Protein AF-A0A396U5E9-F1 (afdb_monomer)

Sequence (168 aa):
MIYLDLSSLNEQLHNECESTFQEKMEASDGTRCMLDASQFSGIMLTKPSLQSQQILCFFANLSCPISMMRFASSLFPYHSKKWPISSFELSQIYMLEAIEVAINLHFDKIAREMVADFQSSREFKEIMLIAHEIVDRIAVPEHICPEVYEFILGNIDLSMAITGRTVQ

Mean predicted aligned error: 6.69 Å

Radius of gyration: 16.22 Å; Cα contacts (8 Å, |Δi|>4): 164; chains: 1; bounding box: 35×36×55 Å

Secondary structure (DSSP, 8-state):
------GGG-HHHHHHHHHHHHHHHHHTTTS-----GGGGTT--TTS--HHHHHHHHHHHHTT-HHHHHHHHHHH-TT-SS--SS--HHHHHHHHHHHHHHHHHGGGSTTHHHHHHHHHTSHHHHHHHHHHHHHHHHSS-GGGS-HHHHHHHHHT--TTTTGGGS---

pLDDT: mean 85.32, std 13.98, range [33.09, 96.31]

Solvent-accessible surface area (backbone atoms only — not comparable to full-atom values): 9740 Å² total; per-residue (Å²): 133,91,74,82,82,57,45,90,81,42,54,67,63,42,50,54,52,49,51,52,48,50,56,34,20,61,77,45,76,70,72,48,74,85,84,64,74,78,78,48,83,77,57,54,71,94,46,78,39,64,67,28,49,39,54,22,40,55,40,26,76,68,69,35,34,70,32,15,38,52,36,13,53,46,14,34,78,84,49,94,67,80,40,85,59,65,36,59,69,58,17,47,54,35,33,54,52,16,48,52,50,50,61,60,35,62,78,37,82,69,58,29,54,58,53,50,57,46,61,72,32,70,67,42,40,57,46,32,52,51,51,47,53,50,51,74,66,44,94,57,67,90,78,53,59,64,69,54,53,50,52,40,58,78,52,47,67,68,82,67,62,64,77,70,78,77,74,134

Foldseek 3Di:
DDADAPCVVPVPLLVLLVVLQVVQCVVVVNPDRDDDPVSNVPDDLQAADPSSLNSLSNVLVVVPLVSLLSNLVLQDCPDPHPHPHHDLVSSQVSNLSSLVSLVVCCPPPPVVVVSVVVLPDPVVQVSLVVNVVSCVPPPDVVPRDVSSVCSSVVSYDCVVVVVPPPDD

Structure (mmCIF, N/CA/C/O backbone):
data_AF-A0A396U5E9-F1
#
_entry.id   AF-A0A396U5E9-F1
#
loop_
_atom_site.group_PDB
_atom_site.id
_atom_site.type_symbol
_atom_site.label_atom_id
_atom_site.label_alt_id
_atom_site.label_comp_id
_atom_site.label_asym_id
_atom_site.label_entity_id
_atom_site.label_seq_id
_atom_site.pdbx_PDB_ins_code
_atom_site.Cartn_x
_atom_site.Cartn_y
_atom_site.Cartn_z
_atom_site.occupancy
_atom_site.B_iso_or_equiv
_atom_site.auth_seq_id
_atom_site.auth_comp_id
_atom_site.auth_asym_id
_atom_site.auth_atom_id
_atom_site.pdbx_PDB_model_num
ATOM 1 N N . MET A 1 1 ? 17.181 2.527 6.545 1.00 51.84 1 MET A N 1
ATOM 2 C CA . MET A 1 1 ? 16.061 2.613 5.591 1.00 51.84 1 MET A CA 1
ATOM 3 C C . MET A 1 1 ? 15.825 4.085 5.297 1.00 51.84 1 MET A C 1
ATOM 5 O O . MET A 1 1 ? 15.845 4.866 6.241 1.00 51.84 1 MET A O 1
ATOM 9 N N . ILE A 1 2 ? 15.743 4.481 4.026 1.00 61.31 2 ILE A N 1
ATOM 10 C CA . ILE A 1 2 ? 15.418 5.864 3.653 1.00 61.31 2 ILE A CA 1
ATOM 11 C C . ILE A 1 2 ? 13.895 5.956 3.671 1.00 61.31 2 ILE A C 1
ATOM 13 O O . ILE A 1 2 ? 13.250 5.315 2.849 1.00 61.31 2 ILE A O 1
ATOM 17 N N . TYR A 1 3 ? 13.339 6.718 4.608 1.00 72.00 3 TYR A N 1
ATOM 18 C CA . TYR A 1 3 ? 11.910 7.008 4.639 1.00 72.00 3 TYR A CA 1
ATOM 19 C C . TYR A 1 3 ? 11.667 8.352 3.976 1.00 72.00 3 TYR A C 1
ATOM 21 O O . TYR A 1 3 ? 12.361 9.330 4.266 1.00 72.00 3 TYR A O 1
ATOM 29 N N . LEU A 1 4 ? 10.688 8.398 3.079 1.00 85.50 4 LEU A N 1
ATOM 30 C CA . LEU A 1 4 ? 10.190 9.665 2.576 1.00 85.50 4 LEU A CA 1
ATOM 31 C C . LEU A 1 4 ? 9.289 10.276 3.653 1.00 85.50 4 LEU A C 1
ATOM 33 O O . LEU A 1 4 ? 8.410 9.600 4.187 1.00 85.50 4 LEU A O 1
ATOM 37 N N . ASP A 1 5 ? 9.518 11.545 3.978 1.00 88.44 5 ASP A N 1
ATOM 38 C CA . ASP A 1 5 ? 8.677 12.304 4.899 1.00 88.44 5 ASP A CA 1
ATOM 39 C C . ASP A 1 5 ? 7.945 13.411 4.135 1.00 88.44 5 ASP A C 1
ATOM 41 O O . ASP A 1 5 ? 8.559 14.322 3.577 1.00 88.44 5 ASP A O 1
ATOM 45 N N . LEU A 1 6 ? 6.616 13.303 4.096 1.00 90.31 6 LEU A N 1
ATOM 46 C CA . LEU A 1 6 ? 5.720 14.267 3.455 1.00 90.31 6 LEU A CA 1
ATOM 47 C C . LEU A 1 6 ? 4.887 15.068 4.472 1.00 90.31 6 LEU A C 1
ATOM 49 O O . LEU A 1 6 ? 3.936 15.749 4.074 1.00 90.31 6 LEU A O 1
ATOM 53 N N . SER A 1 7 ? 5.212 14.989 5.768 1.00 87.19 7 SER A N 1
ATOM 54 C CA . SER A 1 7 ? 4.481 15.658 6.856 1.00 87.19 7 SER A CA 1
ATOM 55 C C . SER A 1 7 ? 4.443 17.179 6.680 1.00 87.19 7 SER A C 1
ATOM 57 O O . SER A 1 7 ? 3.376 17.787 6.741 1.00 87.19 7 SER A O 1
ATOM 59 N N . SER A 1 8 ? 5.583 17.783 6.334 1.00 89.19 8 SER A N 1
ATOM 60 C CA . SER A 1 8 ? 5.731 19.235 6.142 1.00 89.19 8 SER A CA 1
ATOM 61 C C . SER A 1 8 ? 4.879 19.828 5.012 1.00 89.19 8 SER A C 1
ATOM 63 O O . SER A 1 8 ? 4.658 21.037 4.976 1.00 89.19 8 SER A O 1
ATOM 65 N N . LEU A 1 9 ? 4.371 19.005 4.087 1.00 90.06 9 LEU A N 1
ATOM 66 C CA . LEU A 1 9 ? 3.511 19.477 2.998 1.00 90.06 9 LEU A CA 1
ATOM 67 C C . LEU A 1 9 ? 2.077 19.766 3.470 1.00 90.06 9 LEU A C 1
ATOM 69 O O . LEU A 1 9 ? 1.383 20.573 2.854 1.00 90.06 9 LEU A O 1
ATOM 73 N N . ASN A 1 10 ? 1.618 19.094 4.533 1.00 91.62 10 ASN A N 1
ATOM 74 C CA . ASN A 1 10 ? 0.333 19.344 5.185 1.00 91.62 10 ASN A CA 1
ATOM 75 C C . ASN A 1 10 ? 0.340 18.746 6.602 1.00 91.62 10 ASN A C 1
ATOM 77 O O . ASN A 1 10 ? -0.066 17.601 6.807 1.00 91.62 10 ASN A O 1
ATOM 81 N N . GLU A 1 11 ? 0.782 19.541 7.575 1.00 92.88 11 GLU A N 1
ATOM 82 C CA . GLU A 1 11 ? 0.883 19.115 8.976 1.00 92.88 11 GLU A CA 1
ATOM 83 C C . GLU A 1 11 ? -0.479 18.750 9.575 1.00 92.88 11 GLU A C 1
ATOM 85 O O . GLU A 1 11 ? -0.575 17.818 10.369 1.00 92.88 11 GLU A O 1
ATOM 90 N N . GLN A 1 12 ? -1.552 19.437 9.169 1.00 93.00 12 GLN A N 1
ATOM 91 C CA . GLN A 1 12 ? -2.896 19.122 9.646 1.00 93.00 12 GLN A CA 1
ATOM 92 C C . GLN A 1 12 ? -3.308 17.706 9.226 1.00 93.00 12 GLN A C 1
ATOM 94 O O . GLN A 1 12 ? -3.735 16.922 10.068 1.00 93.00 12 GLN A O 1
ATOM 99 N N . LEU A 1 13 ? -3.129 17.358 7.948 1.00 92.94 13 LEU A N 1
ATOM 100 C CA . LEU A 1 13 ? -3.452 16.023 7.443 1.00 92.94 13 LEU A CA 1
ATOM 101 C C . LEU A 1 13 ? -2.594 14.939 8.109 1.00 92.94 13 LEU A C 1
ATOM 103 O O . LEU A 1 13 ? -3.083 13.847 8.391 1.00 92.94 13 LEU A O 1
ATOM 107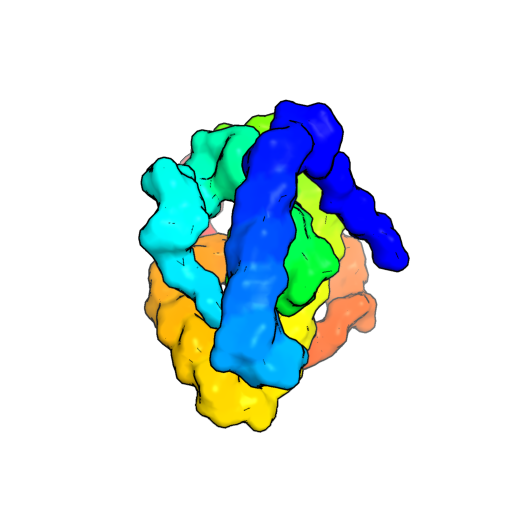 N N . HIS A 1 14 ? -1.322 15.239 8.376 1.00 93.25 14 HIS A N 1
ATOM 108 C CA . HIS A 1 14 ? -0.441 14.345 9.122 1.00 93.25 14 HIS A CA 1
ATOM 109 C C . HIS A 1 14 ? -0.967 14.092 10.544 1.00 93.25 14 HIS A C 1
ATOM 111 O O . HIS A 1 14 ? -1.106 12.940 10.946 1.00 93.25 14 HIS A O 1
ATOM 117 N N . ASN A 1 15 ? -1.342 15.151 11.268 1.00 93.56 15 ASN A N 1
ATOM 118 C CA . ASN A 1 15 ? -1.901 15.046 12.617 1.00 93.56 15 ASN A CA 1
ATOM 119 C C . ASN A 1 15 ? -3.243 14.294 12.639 1.00 93.56 15 ASN A C 1
ATOM 121 O O . ASN A 1 15 ? -3.506 13.536 13.568 1.00 93.56 15 ASN A O 1
ATOM 125 N N . GLU A 1 16 ? -4.084 14.460 11.614 1.00 92.75 16 GLU A N 1
ATOM 126 C CA . GLU A 1 16 ? -5.327 13.690 11.455 1.00 92.75 16 GLU A CA 1
ATOM 127 C C . GLU A 1 16 ? -5.045 12.188 11.262 1.00 92.75 16 GLU A C 1
ATOM 129 O O . GLU A 1 16 ? -5.721 11.344 11.861 1.00 92.75 16 GLU A O 1
ATOM 134 N N . CYS A 1 17 ? -4.018 11.837 10.478 1.00 93.44 17 CYS A N 1
ATOM 135 C CA . CYS A 1 17 ? -3.584 10.447 10.311 1.00 93.44 17 CYS A CA 1
ATOM 136 C C . CYS A 1 17 ? -3.026 9.862 11.616 1.00 93.44 17 CYS A C 1
ATOM 138 O O . CYS A 1 17 ? -3.377 8.735 11.965 1.00 93.44 17 CYS A O 1
ATOM 140 N N . GLU A 1 18 ? -2.211 10.627 12.345 1.00 94.31 18 GLU A N 1
ATOM 141 C CA . GLU A 1 18 ? -1.664 10.233 13.648 1.00 94.31 18 GLU A CA 1
ATOM 142 C C . GLU A 1 18 ? -2.779 10.005 14.673 1.00 94.31 18 GLU A C 1
ATOM 144 O O . GLU A 1 18 ? -2.829 8.943 15.286 1.00 94.31 18 GLU A O 1
ATOM 149 N N . SER A 1 19 ? -3.736 10.933 14.799 1.00 93.38 19 SER A N 1
ATOM 150 C CA . SER A 1 19 ? -4.896 10.763 15.689 1.00 93.38 19 SER A CA 1
ATOM 151 C C . SER A 1 19 ? -5.665 9.487 15.355 1.00 93.38 19 SER A C 1
ATOM 153 O O . SER A 1 19 ? -5.941 8.670 16.230 1.00 93.38 19 SER A O 1
ATOM 155 N N . THR A 1 20 ? -5.939 9.264 14.066 1.00 92.12 20 THR A N 1
ATOM 156 C CA . THR A 1 20 ? -6.643 8.065 13.593 1.00 92.12 20 THR A CA 1
ATOM 157 C C . THR A 1 20 ? -5.873 6.786 13.925 1.00 92.12 20 THR A C 1
ATOM 159 O O . THR A 1 20 ? -6.467 5.777 14.314 1.00 92.12 20 THR A O 1
ATOM 162 N N . PHE A 1 21 ? -4.550 6.803 13.755 1.00 92.88 21 PHE A N 1
ATOM 163 C CA . PHE A 1 21 ? -3.693 5.672 14.084 1.00 92.88 21 PHE A CA 1
ATOM 164 C C . PHE A 1 21 ? -3.737 5.363 15.582 1.00 92.88 21 PHE A C 1
ATOM 166 O O . PHE A 1 21 ? -3.994 4.214 15.947 1.00 92.88 21 PHE A O 1
ATOM 173 N N . GLN A 1 22 ? -3.555 6.376 16.432 1.00 92.75 22 GLN A N 1
ATOM 174 C CA . GLN A 1 22 ? -3.576 6.222 17.886 1.00 92.75 22 GLN A CA 1
ATOM 175 C C . GLN A 1 22 ? -4.928 5.696 18.375 1.00 92.75 22 GLN A C 1
ATOM 177 O O . GLN A 1 22 ? -4.964 4.697 19.087 1.00 92.75 22 GLN A O 1
ATOM 182 N N . GLU A 1 23 ? -6.043 6.258 17.901 1.00 92.00 23 GLU A N 1
ATOM 183 C CA . GLU A 1 23 ? -7.393 5.791 18.247 1.00 92.00 23 GLU A CA 1
ATOM 184 C C . GLU A 1 23 ? -7.596 4.299 17.935 1.00 92.00 23 GLU A C 1
ATOM 186 O O . GLU A 1 23 ? -8.175 3.550 18.727 1.00 92.00 23 GLU A O 1
ATOM 191 N N . LYS A 1 24 ? -7.112 3.832 16.777 1.00 90.62 24 LYS A N 1
ATOM 192 C CA . LYS A 1 24 ? -7.223 2.417 16.390 1.00 90.62 24 LYS A CA 1
ATOM 193 C C . LYS A 1 24 ? -6.293 1.519 17.193 1.00 90.62 24 LYS A C 1
ATOM 195 O O . LYS A 1 24 ? -6.694 0.410 17.549 1.00 90.62 24 LYS A O 1
ATOM 200 N N . MET A 1 25 ? -5.084 1.986 17.488 1.00 91.88 25 MET A N 1
ATOM 201 C CA . MET A 1 25 ? -4.149 1.256 18.335 1.00 91.88 25 MET A CA 1
ATOM 202 C C . MET A 1 25 ? -4.709 1.113 19.749 1.00 91.88 25 MET A C 1
ATOM 204 O O . MET A 1 25 ? -4.779 -0.011 20.237 1.00 91.88 25 MET A O 1
ATOM 208 N N . GLU A 1 26 ? -5.219 2.183 20.357 1.00 92.50 26 GLU A N 1
ATOM 209 C CA . GLU A 1 26 ? -5.880 2.152 21.668 1.00 92.50 26 GLU A CA 1
ATOM 210 C C . GLU A 1 26 ? -7.083 1.201 21.685 1.00 92.50 26 GLU A C 1
ATOM 212 O O . GLU A 1 26 ? -7.192 0.350 22.568 1.00 92.50 26 GLU A O 1
ATOM 217 N N . ALA A 1 27 ? -7.945 1.257 20.663 1.00 88.56 27 ALA A N 1
ATOM 218 C CA . ALA A 1 27 ? -9.095 0.358 20.542 1.00 88.56 27 ALA A CA 1
ATOM 219 C C . ALA A 1 27 ? -8.709 -1.130 20.422 1.00 88.56 27 ALA A C 1
ATOM 221 O O . ALA A 1 27 ? -9.546 -2.012 20.625 1.00 88.56 27 ALA A O 1
ATOM 222 N N . SER A 1 28 ? -7.455 -1.414 20.071 1.00 86.81 28 SER A N 1
ATOM 223 C CA . SER A 1 28 ? -6.909 -2.763 19.948 1.00 86.81 28 SER A CA 1
ATOM 224 C C . SER A 1 28 ? -5.926 -3.142 21.059 1.00 86.81 28 SER A C 1
ATOM 226 O O . SER A 1 28 ? -5.281 -4.184 20.943 1.00 86.81 28 SER A O 1
ATOM 228 N N . ASP A 1 29 ? -5.784 -2.315 22.098 1.00 88.50 29 ASP A N 1
ATOM 229 C CA . ASP A 1 29 ? -4.770 -2.479 23.151 1.00 88.50 29 ASP A CA 1
ATOM 230 C C . ASP A 1 29 ? -3.338 -2.585 22.586 1.00 88.50 29 ASP A C 1
ATOM 232 O O . ASP A 1 29 ? -2.527 -3.427 22.965 1.00 88.50 29 ASP A O 1
ATOM 236 N N . GLY A 1 30 ? -3.051 -1.763 21.576 1.00 85.44 30 GLY A N 1
ATOM 237 C CA . GLY A 1 30 ? -1.751 -1.676 20.917 1.00 85.44 30 GLY A CA 1
ATOM 238 C C . GLY A 1 30 ? -1.413 -2.843 19.987 1.00 85.44 30 GLY A C 1
ATOM 239 O O . GLY A 1 30 ? -0.266 -2.960 19.560 1.00 85.44 30 GLY A O 1
ATOM 240 N N . THR A 1 31 ? -2.370 -3.716 19.663 1.00 81.81 31 THR A N 1
ATOM 241 C CA . THR A 1 31 ? -2.085 -4.933 18.885 1.00 81.81 31 THR A CA 1
ATOM 242 C C . THR A 1 31 ? -2.196 -4.750 17.375 1.00 81.81 31 THR A C 1
ATOM 244 O O . THR A 1 31 ? -1.492 -5.436 16.635 1.00 81.81 31 THR A O 1
ATOM 247 N N . ARG A 1 32 ? -3.080 -3.869 16.887 1.00 79.88 32 ARG A N 1
ATOM 248 C CA . ARG A 1 32 ? -3.356 -3.726 15.448 1.00 79.88 32 ARG A CA 1
ATOM 249 C C . ARG A 1 32 ? -4.018 -2.400 15.086 1.00 79.88 32 ARG A C 1
ATOM 251 O O . ARG A 1 32 ? -4.917 -1.925 15.769 1.00 79.88 32 ARG A O 1
ATOM 258 N N . CYS A 1 33 ? -3.693 -1.891 13.904 1.00 85.81 33 CYS A N 1
ATOM 259 C CA . CYS A 1 33 ? -4.404 -0.774 13.293 1.00 85.81 33 CYS A CA 1
ATOM 260 C C . CYS A 1 33 ? -5.061 -1.240 11.990 1.00 85.81 33 CYS A C 1
ATOM 262 O O . CYS A 1 33 ? -4.385 -1.502 10.998 1.00 85.81 33 CYS A O 1
ATOM 264 N N . MET A 1 34 ? -6.388 -1.377 12.011 1.00 82.06 34 MET A N 1
ATOM 265 C CA . MET A 1 34 ? -7.187 -1.752 10.842 1.00 82.06 34 MET A CA 1
ATOM 266 C C . MET A 1 34 ?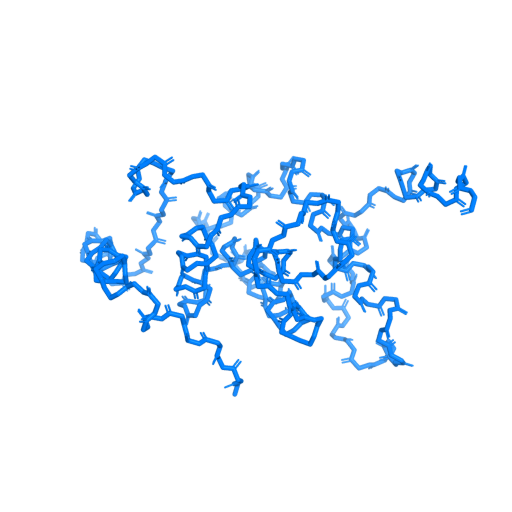 -7.944 -0.522 10.360 1.00 82.06 34 MET A C 1
ATOM 268 O O . MET A 1 34 ? -8.704 0.072 11.133 1.00 82.06 34 MET A O 1
ATOM 272 N N . LEU A 1 35 ? -7.719 -0.153 9.098 1.00 81.75 35 LEU A N 1
ATOM 273 C CA . LEU A 1 35 ? -8.254 1.071 8.517 1.00 81.75 35 LEU A CA 1
ATOM 274 C C . LEU A 1 35 ? -9.258 0.782 7.403 1.00 81.75 35 LEU A C 1
ATOM 276 O O . LEU A 1 35 ? -9.017 -0.061 6.539 1.00 81.75 35 LEU A O 1
ATOM 280 N N . ASP A 1 36 ? -10.361 1.519 7.405 1.00 77.50 36 ASP A N 1
ATOM 281 C CA . ASP A 1 36 ? -11.370 1.522 6.356 1.00 77.50 36 ASP A CA 1
ATOM 282 C C . ASP A 1 36 ? -11.351 2.840 5.559 1.00 77.50 36 ASP A C 1
ATOM 284 O O . ASP A 1 36 ? -10.752 3.843 5.951 1.00 77.50 36 ASP A O 1
ATOM 288 N N . ALA A 1 37 ? -12.012 2.845 4.399 1.00 71.81 37 ALA A N 1
ATOM 289 C CA . ALA A 1 37 ? -12.025 4.005 3.510 1.00 71.81 37 ALA A CA 1
ATOM 290 C C . ALA A 1 37 ? -12.765 5.226 4.091 1.00 71.81 37 ALA A C 1
ATOM 292 O O . ALA A 1 37 ? -12.536 6.346 3.633 1.00 71.81 37 ALA A O 1
ATOM 293 N N . SER A 1 38 ? -13.658 5.033 5.068 1.00 74.44 38 SER A N 1
ATOM 294 C CA . SER A 1 38 ? -14.438 6.124 5.661 1.00 74.44 38 SER A CA 1
ATOM 295 C C . SER A 1 38 ? -13.584 7.046 6.533 1.00 74.44 38 SER A C 1
ATOM 297 O O . SER A 1 38 ? -13.933 8.209 6.719 1.00 74.44 38 SER A O 1
ATOM 299 N N . GLN A 1 39 ? -12.421 6.567 6.978 1.00 79.00 39 GLN A N 1
ATOM 300 C CA . GLN A 1 39 ? -11.511 7.292 7.864 1.00 79.00 39 GLN A CA 1
ATOM 301 C C . GLN A 1 39 ? -10.675 8.377 7.177 1.00 79.00 39 GLN A C 1
ATOM 303 O O . GLN A 1 39 ? -10.000 9.140 7.856 1.00 79.00 39 GLN A O 1
ATOM 308 N N . PHE A 1 40 ? -10.716 8.481 5.847 1.00 81.88 40 PHE A N 1
ATOM 309 C CA . PHE A 1 40 ? -9.893 9.438 5.097 1.00 81.88 40 PHE A CA 1
ATOM 310 C C . PHE A 1 40 ? -10.674 10.659 4.603 1.00 81.88 40 PHE A C 1
ATOM 312 O O . PHE A 1 40 ? -10.308 11.247 3.590 1.00 81.88 40 PHE A O 1
ATOM 319 N N . SER A 1 41 ? -11.777 11.033 5.262 1.00 80.88 41 SER A N 1
ATOM 320 C CA . SER A 1 41 ? -12.544 12.258 4.959 1.00 80.88 41 SER A CA 1
ATOM 321 C C . SER A 1 41 ? -12.919 12.419 3.471 1.00 80.88 41 SER A C 1
ATOM 323 O O . SER A 1 41 ? -12.951 13.523 2.930 1.00 80.88 41 SER A O 1
ATOM 325 N N . GLY A 1 42 ? -13.183 11.304 2.777 1.00 83.62 42 GLY A N 1
ATOM 326 C CA . GLY A 1 42 ? -13.511 11.279 1.345 1.00 83.62 42 GLY A CA 1
ATOM 327 C C . GLY A 1 42 ? -12.309 11.309 0.387 1.00 83.62 42 GLY A C 1
ATOM 328 O O . GLY A 1 42 ? -12.505 11.263 -0.831 1.00 83.62 42 GLY A O 1
ATOM 329 N N . ILE A 1 43 ? -11.075 11.340 0.896 1.00 89.12 43 ILE A N 1
ATOM 330 C CA . ILE A 1 43 ? -9.853 11.244 0.093 1.00 89.12 43 ILE A CA 1
ATOM 331 C C . ILE A 1 43 ? -9.731 9.822 -0.463 1.00 89.12 43 ILE A C 1
ATOM 333 O O . ILE A 1 43 ? -9.600 8.834 0.258 1.00 89.12 43 ILE A O 1
ATOM 337 N N . MET A 1 44 ? -9.769 9.714 -1.790 1.00 89.62 44 MET A N 1
ATOM 338 C CA . MET A 1 44 ? -9.651 8.435 -2.485 1.00 89.62 44 MET A CA 1
ATOM 339 C C . MET A 1 44 ? -8.180 8.049 -2.661 1.00 89.62 44 MET A C 1
ATOM 341 O O . MET A 1 44 ? -7.499 8.557 -3.555 1.00 89.62 44 MET A O 1
ATOM 345 N N . LEU A 1 45 ? -7.708 7.089 -1.862 1.00 90.69 45 LEU A N 1
ATOM 346 C CA . LEU A 1 45 ? -6.309 6.638 -1.887 1.00 90.69 45 LEU A CA 1
ATOM 347 C C . LEU A 1 45 ? -5.883 5.986 -3.215 1.00 90.69 45 LEU A C 1
ATOM 349 O O . LEU A 1 45 ? -4.698 5.906 -3.506 1.00 90.69 45 LEU A O 1
ATOM 353 N N . THR A 1 46 ? -6.832 5.566 -4.054 1.00 88.50 46 THR A N 1
ATOM 354 C CA . THR A 1 46 ? -6.566 4.947 -5.368 1.00 88.50 46 THR A CA 1
ATOM 355 C C . THR A 1 46 ? -6.520 5.953 -6.529 1.00 88.50 46 THR A C 1
ATOM 357 O O . THR A 1 46 ? -6.354 5.573 -7.699 1.00 88.50 46 THR A O 1
ATOM 360 N N . LYS A 1 47 ? -6.707 7.248 -6.231 1.00 90.56 47 LYS A N 1
ATOM 361 C CA . LYS A 1 47 ? -6.704 8.336 -7.213 1.00 90.56 47 LYS A CA 1
ATOM 362 C C . LYS A 1 47 ? -5.502 9.264 -7.021 1.00 90.56 47 LYS A C 1
ATOM 364 O O . LYS A 1 47 ? -5.174 9.577 -5.877 1.00 90.56 47 LYS A O 1
ATOM 369 N N . PRO A 1 48 ? -4.916 9.773 -8.122 1.00 92.19 48 PRO A N 1
ATOM 370 C CA . PRO A 1 48 ? -3.812 10.718 -8.053 1.00 92.19 48 PRO A CA 1
ATOM 371 C C . PRO A 1 48 ? -4.193 11.997 -7.321 1.00 92.19 48 PRO A C 1
ATOM 373 O O . PRO A 1 48 ? -5.014 12.779 -7.799 1.00 92.19 48 PRO A O 1
ATOM 376 N N . SER A 1 49 ? -3.582 12.211 -6.164 1.00 94.06 49 SER A N 1
ATOM 377 C CA . SER A 1 49 ? -3.618 13.480 -5.451 1.00 94.06 49 SER A CA 1
ATOM 378 C C . SER A 1 49 ? -2.449 13.548 -4.472 1.00 94.06 49 SER A C 1
ATOM 380 O O . SER A 1 49 ? -1.939 12.511 -4.039 1.00 94.06 49 SER A O 1
ATOM 382 N N . LEU A 1 50 ? -2.030 14.765 -4.117 1.00 93.75 50 LEU A N 1
ATOM 383 C CA . LEU A 1 50 ? -0.960 14.950 -3.138 1.00 93.75 50 LEU A CA 1
ATOM 384 C C . LEU A 1 50 ? -1.387 14.420 -1.764 1.00 93.75 50 LEU A C 1
ATOM 386 O O . LEU A 1 50 ? -0.636 13.689 -1.133 1.00 93.75 50 LEU A O 1
ATOM 390 N N . GLN A 1 51 ? -2.628 14.699 -1.358 1.00 95.00 51 GLN A N 1
ATOM 391 C CA . GLN A 1 51 ? -3.196 14.222 -0.095 1.00 95.00 51 GLN A CA 1
ATOM 392 C C . GLN A 1 51 ? -3.229 12.690 -0.026 1.00 95.00 51 GLN A C 1
ATOM 394 O O . GLN A 1 51 ? -2.844 12.110 0.984 1.00 95.00 51 GLN A O 1
ATOM 399 N N . SER A 1 52 ? -3.617 12.023 -1.119 1.00 94.50 52 SER A N 1
ATOM 400 C CA . SER A 1 52 ? -3.589 10.559 -1.207 1.00 94.50 52 SER A CA 1
ATOM 401 C C . SER A 1 52 ? -2.168 10.029 -1.008 1.00 94.50 52 SER A C 1
ATOM 403 O O . SER A 1 52 ? -1.982 9.104 -0.227 1.00 94.50 52 SER A O 1
ATOM 405 N N . GLN A 1 53 ? -1.156 10.628 -1.652 1.00 94.81 53 GLN A N 1
ATOM 406 C CA . GLN A 1 53 ? 0.242 10.220 -1.454 1.00 94.81 53 GLN A CA 1
ATOM 407 C C . GLN A 1 53 ? 0.742 10.493 -0.036 1.00 94.81 53 GLN A C 1
ATOM 409 O O . GLN A 1 53 ? 1.487 9.678 0.487 1.00 94.81 53 GLN A O 1
ATOM 414 N N . GLN A 1 54 ? 0.321 11.584 0.607 1.00 95.38 54 GLN A N 1
ATOM 415 C CA . GLN A 1 54 ? 0.686 11.875 1.996 1.00 95.38 54 GLN A CA 1
ATOM 416 C C . GLN A 1 54 ? 0.118 10.839 2.969 1.00 95.38 54 GLN A C 1
ATOM 418 O O . GLN A 1 54 ? 0.864 10.310 3.789 1.00 95.38 54 GLN A O 1
ATOM 423 N N . ILE A 1 55 ? -1.170 10.501 2.842 1.00 95.44 55 ILE A N 1
ATOM 424 C CA . ILE A 1 55 ? -1.808 9.465 3.669 1.00 95.44 55 ILE A CA 1
ATOM 425 C C . ILE A 1 55 ? -1.135 8.111 3.431 1.00 95.44 55 ILE A C 1
ATOM 427 O O . ILE A 1 55 ? -0.785 7.405 4.376 1.00 95.44 55 ILE A O 1
ATOM 431 N N . LEU A 1 56 ? -0.926 7.751 2.162 1.00 95.69 56 LEU A N 1
ATOM 432 C CA . LEU A 1 56 ? -0.253 6.510 1.796 1.00 95.69 56 LEU A CA 1
ATOM 433 C C . LEU A 1 56 ? 1.170 6.452 2.361 1.00 95.69 56 LEU A C 1
ATOM 435 O O . LEU A 1 56 ? 1.526 5.437 2.945 1.00 95.69 56 LEU A O 1
ATOM 439 N N . CYS A 1 57 ? 1.940 7.537 2.255 1.00 95.94 57 CYS A N 1
ATOM 440 C CA . CYS A 1 57 ? 3.287 7.658 2.813 1.00 95.94 57 CYS A CA 1
ATOM 441 C C . CYS A 1 57 ? 3.294 7.485 4.335 1.00 95.94 57 CYS A C 1
ATOM 443 O O . CYS A 1 57 ? 4.133 6.760 4.864 1.00 95.94 57 CYS A O 1
ATOM 445 N N . PHE A 1 58 ? 2.351 8.121 5.036 1.00 95.38 58 PHE A N 1
ATOM 446 C CA . PHE A 1 58 ? 2.235 8.027 6.488 1.00 95.38 58 PHE A CA 1
ATOM 447 C C . PHE A 1 58 ? 2.047 6.573 6.933 1.00 95.38 58 PHE A C 1
ATOM 449 O O . PHE A 1 58 ? 2.860 6.040 7.683 1.00 95.38 58 PHE A O 1
ATOM 456 N N . PHE A 1 59 ? 1.027 5.891 6.404 1.00 94.62 59 PHE A N 1
ATOM 457 C CA . PHE A 1 59 ? 0.761 4.503 6.785 1.00 94.62 59 PHE A CA 1
ATOM 458 C C . PHE A 1 59 ? 1.784 3.516 6.214 1.00 94.62 59 PHE A C 1
ATOM 460 O O . PHE A 1 59 ? 2.014 2.470 6.817 1.00 94.62 59 PHE A O 1
ATOM 467 N N . ALA A 1 60 ? 2.424 3.838 5.087 1.00 94.81 60 ALA A N 1
ATOM 468 C CA . ALA A 1 60 ? 3.546 3.066 4.567 1.00 94.81 60 ALA A CA 1
ATOM 469 C C . ALA A 1 60 ? 4.726 3.069 5.551 1.00 94.81 60 ALA A C 1
ATOM 471 O O . ALA A 1 60 ? 5.282 2.014 5.838 1.00 94.81 60 ALA A O 1
ATOM 472 N N . ASN A 1 61 ? 5.044 4.225 6.141 1.00 94.12 61 ASN A N 1
ATOM 473 C CA . ASN A 1 61 ? 6.102 4.357 7.147 1.00 94.12 61 ASN A CA 1
ATOM 474 C C . ASN A 1 61 ? 5.761 3.673 8.486 1.00 94.12 61 ASN A C 1
ATOM 476 O O . ASN A 1 61 ? 6.657 3.436 9.290 1.00 94.12 61 ASN A O 1
ATOM 480 N N . LEU A 1 62 ? 4.491 3.315 8.706 1.00 92.06 62 LEU A N 1
ATOM 481 C CA . LEU A 1 62 ? 4.024 2.477 9.819 1.00 92.06 62 LEU A CA 1
ATOM 482 C C . LEU A 1 62 ? 3.906 0.990 9.433 1.00 92.06 62 LEU A C 1
ATOM 484 O O . LEU A 1 62 ? 3.212 0.224 10.100 1.00 92.06 62 LEU A O 1
ATOM 488 N N . SER A 1 63 ? 4.542 0.584 8.331 1.00 90.19 63 SER A N 1
ATOM 489 C CA . SER A 1 63 ? 4.576 -0.795 7.833 1.00 90.19 63 SER A CA 1
ATOM 490 C C . SER A 1 63 ? 3.200 -1.388 7.486 1.00 90.19 63 SER A C 1
ATOM 492 O O . SER A 1 63 ? 3.036 -2.608 7.466 1.00 90.19 63 SER A O 1
ATOM 494 N N . CYS A 1 64 ? 2.204 -0.561 7.138 1.00 92.38 64 CYS A N 1
ATOM 495 C CA . CYS A 1 64 ? 0.946 -1.062 6.580 1.00 92.38 64 CYS A CA 1
ATOM 496 C C . CYS A 1 64 ? 1.174 -1.563 5.138 1.00 92.38 64 CYS A C 1
ATOM 498 O O . CYS A 1 64 ? 1.410 -0.741 4.247 1.00 92.38 64 CYS A O 1
ATOM 500 N N . PRO A 1 65 ? 1.067 -2.877 4.851 1.00 92.94 65 PRO A N 1
ATOM 501 C CA . PRO A 1 65 ? 1.453 -3.446 3.554 1.00 92.94 65 PRO A CA 1
ATOM 502 C C . PRO A 1 65 ? 0.621 -2.906 2.392 1.00 92.94 65 PRO A C 1
ATOM 504 O O . PRO A 1 65 ? 1.158 -2.614 1.328 1.00 92.94 65 PRO A O 1
ATOM 507 N N . ILE A 1 66 ? -0.687 -2.716 2.591 1.00 94.19 66 ILE A N 1
ATOM 508 C CA . ILE A 1 66 ? -1.586 -2.208 1.546 1.00 94.19 66 ILE A CA 1
ATOM 509 C C . ILE A 1 66 ? -1.220 -0.760 1.202 1.00 94.19 66 ILE A C 1
ATOM 511 O O . ILE A 1 66 ? -1.143 -0.400 0.025 1.00 94.19 66 ILE A O 1
ATOM 515 N N . SER A 1 67 ? -0.957 0.068 2.219 1.00 95.12 67 SER A N 1
ATOM 516 C CA . SER A 1 67 ? -0.516 1.448 2.012 1.00 95.12 67 SER A CA 1
ATOM 517 C C . SER A 1 67 ? 0.866 1.508 1.371 1.00 95.12 67 SER A C 1
ATOM 519 O O . SER A 1 67 ? 1.035 2.290 0.443 1.00 95.12 67 SER A O 1
ATOM 521 N N . MET A 1 68 ? 1.814 0.652 1.770 1.00 95.88 68 MET A N 1
ATOM 522 C CA . MET A 1 68 ? 3.129 0.564 1.123 1.00 95.88 68 MET A CA 1
ATOM 523 C C . MET A 1 68 ? 3.015 0.175 -0.357 1.00 95.88 68 MET A C 1
ATOM 525 O O . MET A 1 68 ? 3.584 0.859 -1.201 1.00 95.88 68 MET A O 1
ATOM 529 N N . MET A 1 69 ? 2.222 -0.848 -0.702 1.00 96.06 69 MET A N 1
ATOM 530 C CA . MET A 1 69 ? 2.006 -1.268 -2.096 1.00 96.06 69 MET A CA 1
ATOM 531 C C . MET A 1 69 ? 1.393 -0.153 -2.951 1.00 96.06 69 MET A C 1
ATOM 533 O O . MET A 1 69 ? 1.861 0.136 -4.056 1.00 96.06 69 MET A O 1
ATOM 537 N N . ARG A 1 70 ? 0.356 0.512 -2.431 1.00 95.62 70 ARG A N 1
ATOM 538 C CA . ARG A 1 70 ? -0.281 1.656 -3.098 1.00 95.62 70 ARG A CA 1
ATOM 539 C C . ARG A 1 70 ? 0.671 2.838 -3.227 1.00 95.62 70 ARG A C 1
ATOM 541 O O . ARG A 1 70 ? 0.710 3.474 -4.278 1.00 95.62 70 ARG A O 1
ATOM 548 N N . PHE A 1 71 ? 1.447 3.126 -2.184 1.00 96.31 71 PHE A N 1
ATOM 549 C CA . PHE A 1 71 ? 2.412 4.215 -2.194 1.00 96.31 71 PHE A CA 1
ATOM 550 C C . PHE A 1 71 ? 3.516 3.960 -3.215 1.00 96.31 71 PHE A C 1
ATOM 552 O O . PHE A 1 71 ? 3.757 4.810 -4.069 1.00 96.31 71 PHE A O 1
ATOM 559 N N . ALA A 1 72 ? 4.099 2.763 -3.204 1.00 95.62 72 ALA A N 1
ATOM 560 C CA . ALA A 1 72 ? 5.083 2.325 -4.178 1.00 95.62 72 ALA A CA 1
ATOM 561 C C . ALA A 1 72 ? 4.552 2.466 -5.610 1.00 95.62 72 ALA A C 1
ATOM 563 O O . ALA A 1 72 ? 5.176 3.121 -6.439 1.00 95.62 72 ALA A O 1
ATOM 564 N N . SER A 1 73 ? 3.347 1.955 -5.882 1.00 95.31 73 SER A N 1
ATOM 565 C CA . SER A 1 73 ? 2.686 2.116 -7.182 1.00 95.31 73 SER A CA 1
ATOM 566 C C . SER A 1 73 ? 2.475 3.588 -7.566 1.00 95.31 73 SER A C 1
ATOM 568 O O . SER A 1 73 ? 2.659 3.946 -8.729 1.00 95.31 73 SER A O 1
ATOM 570 N N . SER A 1 74 ? 2.145 4.456 -6.603 1.00 95.31 74 SER A N 1
ATOM 571 C CA . SER A 1 74 ? 1.988 5.897 -6.840 1.00 95.31 74 SER A CA 1
ATOM 572 C C . SER A 1 74 ? 3.300 6.598 -7.205 1.00 95.31 74 SER A C 1
ATOM 574 O O . SER A 1 74 ? 3.282 7.587 -7.930 1.00 95.31 74 SER A O 1
ATOM 576 N N . LEU A 1 75 ? 4.436 6.087 -6.720 1.00 94.75 75 LEU A N 1
ATOM 577 C CA . LEU A 1 75 ? 5.764 6.636 -6.992 1.00 94.75 75 LEU A CA 1
ATOM 578 C C . LEU A 1 75 ? 6.329 6.164 -8.340 1.00 94.75 75 LEU A C 1
ATOM 580 O O . LEU A 1 75 ? 7.287 6.757 -8.842 1.00 94.75 75 LEU A O 1
ATOM 584 N N . PHE A 1 76 ? 5.757 5.117 -8.934 1.00 93.38 76 PHE A N 1
ATOM 585 C CA . PHE A 1 76 ? 6.264 4.521 -10.162 1.00 93.38 76 PHE A CA 1
ATOM 586 C C . PHE A 1 76 ? 6.073 5.454 -11.379 1.00 93.38 76 PHE A C 1
ATOM 588 O O . PHE A 1 76 ? 4.939 5.790 -11.734 1.00 93.38 76 PHE A O 1
ATOM 595 N N . PRO A 1 77 ? 7.152 5.863 -12.076 1.00 84.38 77 PRO A N 1
ATOM 596 C CA . PRO A 1 77 ? 7.098 6.964 -13.047 1.00 84.38 77 PRO A CA 1
ATOM 597 C C . PRO A 1 77 ? 6.432 6.613 -14.388 1.00 84.38 77 PRO A C 1
ATOM 599 O O . PRO A 1 77 ? 6.141 7.514 -15.173 1.00 84.38 77 PRO A O 1
ATOM 602 N N . TYR A 1 78 ? 6.180 5.331 -14.667 1.00 78.06 78 TYR A N 1
ATOM 603 C CA . TYR A 1 78 ? 5.601 4.868 -15.938 1.00 78.06 78 TYR A CA 1
ATOM 604 C C . TYR A 1 78 ? 4.109 4.530 -15.842 1.00 78.06 78 TYR A C 1
ATOM 606 O O . TYR A 1 78 ? 3.534 3.945 -16.760 1.00 78.06 78 TYR A O 1
ATOM 614 N N . HIS A 1 79 ? 3.453 4.907 -14.744 1.00 69.62 79 HIS A N 1
ATOM 615 C CA . HIS A 1 79 ? 2.020 4.699 -14.604 1.00 69.62 79 HIS A CA 1
ATOM 616 C C . HIS A 1 79 ? 1.235 5.621 -15.556 1.00 69.62 79 HIS A C 1
ATOM 618 O O . HIS A 1 79 ? 1.499 6.815 -15.677 1.00 69.62 79 HIS A O 1
ATOM 624 N N . SER A 1 80 ? 0.177 5.086 -16.172 1.00 68.31 80 SER A N 1
ATOM 625 C CA . SER A 1 80 ? -0.807 5.858 -16.956 1.00 68.31 80 SER A CA 1
ATOM 626 C C . SER A 1 80 ? -1.455 7.031 -16.198 1.00 68.31 80 SER A C 1
ATOM 628 O O . SER A 1 80 ? -1.923 7.993 -16.807 1.00 68.31 80 SER A O 1
ATOM 630 N N . LYS A 1 81 ? -1.497 6.957 -14.863 1.00 73.44 81 LYS A N 1
ATOM 631 C CA . LYS A 1 81 ? -2.035 7.977 -13.970 1.00 73.44 81 LYS A CA 1
ATOM 632 C C . LYS A 1 81 ? -0.873 8.843 -13.488 1.00 73.44 81 LYS A C 1
ATOM 634 O O . LYS A 1 81 ? 0.021 8.345 -12.812 1.00 73.44 81 LYS A O 1
ATOM 639 N N . LYS A 1 82 ? -0.895 10.138 -13.807 1.00 82.00 82 LYS A N 1
ATOM 640 C CA . LYS A 1 82 ? 0.148 11.080 -13.378 1.00 82.00 82 LYS A CA 1
ATOM 641 C C . LYS A 1 82 ? -0.020 11.423 -11.898 1.00 82.00 82 LYS A C 1
ATOM 643 O O . LYS A 1 82 ? -0.884 12.227 -11.550 1.00 82.00 82 LYS A O 1
ATOM 648 N N . TRP A 1 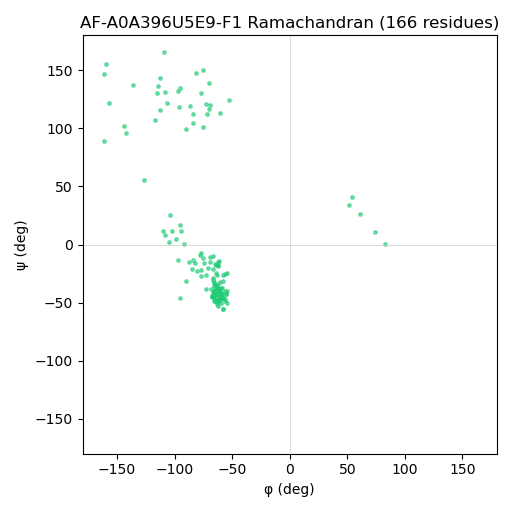83 ? 0.787 10.799 -11.049 1.00 92.50 83 TRP A N 1
ATOM 649 C CA . TRP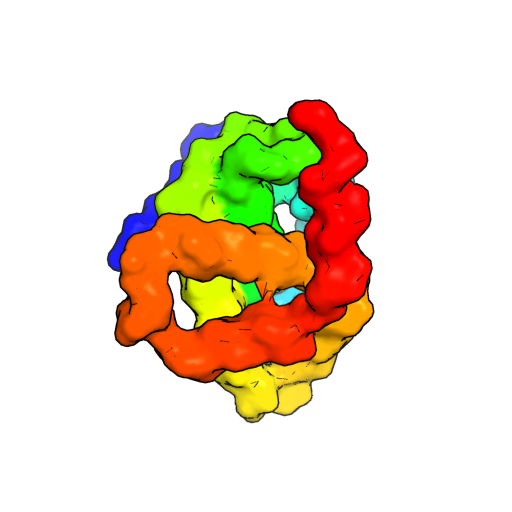 A 1 83 ? 0.887 11.126 -9.629 1.00 92.50 83 TRP A CA 1
ATOM 650 C C . TRP A 1 83 ? 1.800 12.344 -9.400 1.00 92.50 83 TRP A C 1
ATOM 652 O O . TRP A 1 83 ? 2.736 12.541 -10.176 1.00 92.50 83 TRP A O 1
ATOM 662 N N . PRO A 1 84 ? 1.534 13.185 -8.380 1.00 91.88 84 PRO A N 1
ATOM 663 C CA . PRO A 1 84 ? 2.333 14.388 -8.121 1.00 91.88 84 PRO A CA 1
ATOM 664 C C . PRO A 1 84 ? 3.809 14.128 -7.801 1.00 91.88 84 PRO A C 1
ATOM 666 O O . PRO A 1 84 ? 4.667 14.898 -8.224 1.00 91.88 84 PRO A O 1
ATOM 669 N N . ILE A 1 85 ? 4.097 13.067 -7.046 1.00 92.88 85 ILE A N 1
ATOM 670 C CA . ILE A 1 85 ? 5.448 12.679 -6.634 1.00 92.88 85 ILE A CA 1
ATOM 671 C C . ILE A 1 85 ? 5.776 11.332 -7.274 1.00 92.88 85 ILE A C 1
ATOM 673 O O . ILE A 1 85 ? 4.994 10.390 -7.157 1.00 92.88 85 ILE A O 1
ATOM 677 N N . SER A 1 86 ? 6.942 11.236 -7.914 1.00 93.25 86 SER A N 1
ATOM 678 C CA . SER A 1 86 ? 7.438 10.007 -8.539 1.00 93.25 86 SER A CA 1
ATOM 679 C C . SER A 1 86 ? 8.918 9.788 -8.236 1.00 93.25 86 SER A C 1
ATOM 681 O O . SER A 1 86 ? 9.712 10.721 -8.341 1.00 93.25 86 SER A O 1
ATOM 683 N N . SER A 1 87 ? 9.296 8.553 -7.923 1.00 92.50 87 SER A N 1
ATOM 684 C CA . SER A 1 87 ? 10.682 8.091 -7.813 1.00 92.50 87 SER A CA 1
ATOM 685 C C . SER A 1 87 ? 10.697 6.582 -8.019 1.00 92.50 87 SER A C 1
ATOM 687 O O . SER A 1 87 ? 10.033 5.845 -7.290 1.00 92.50 87 SER A O 1
ATOM 689 N N . PHE A 1 88 ? 11.456 6.119 -9.013 1.00 91.50 88 PHE A N 1
ATOM 690 C CA . PHE A 1 88 ? 11.592 4.690 -9.288 1.00 91.50 88 PHE A CA 1
ATOM 691 C C . PHE A 1 88 ? 12.308 3.974 -8.135 1.00 91.50 88 PHE A C 1
ATOM 693 O O . PHE A 1 88 ? 11.890 2.897 -7.725 1.00 91.50 88 PHE A O 1
ATOM 700 N N . GLU A 1 89 ? 13.333 4.603 -7.564 1.00 90.75 89 GLU A N 1
ATOM 701 C CA . GLU A 1 89 ? 14.130 4.062 -6.464 1.00 90.75 89 GLU A CA 1
ATOM 702 C C . GLU A 1 89 ? 13.283 3.869 -5.201 1.00 90.75 89 GLU A C 1
ATOM 704 O O . GLU A 1 89 ? 13.293 2.797 -4.601 1.00 90.75 89 GLU A O 1
ATOM 709 N N . LEU A 1 90 ? 12.496 4.880 -4.814 1.00 92.75 90 LEU A N 1
ATOM 710 C CA . LEU A 1 90 ? 11.589 4.755 -3.671 1.00 92.75 90 LEU A CA 1
ATOM 711 C C . LEU A 1 90 ? 10.443 3.786 -3.971 1.00 92.75 90 LEU A C 1
ATOM 713 O O . LEU A 1 90 ? 10.079 2.993 -3.106 1.00 92.75 90 LEU A O 1
ATOM 717 N N . SER A 1 91 ? 9.909 3.797 -5.198 1.00 93.94 91 SER A N 1
ATOM 718 C CA . SER A 1 91 ? 8.921 2.808 -5.634 1.00 93.94 91 SER A CA 1
ATOM 719 C C . SER A 1 91 ? 9.446 1.385 -5.461 1.00 93.94 91 SER A C 1
ATOM 721 O O . SER A 1 91 ? 8.701 0.534 -4.990 1.00 93.94 91 SER A O 1
ATOM 723 N N . GLN A 1 92 ? 10.704 1.119 -5.814 1.00 92.50 92 GLN A N 1
ATOM 724 C CA . GLN A 1 92 ? 11.328 -0.188 -5.631 1.00 92.50 92 GLN A CA 1
ATOM 725 C C . GLN A 1 92 ? 11.420 -0.561 -4.149 1.00 92.50 92 GLN A C 1
ATOM 727 O O . GLN A 1 92 ? 10.982 -1.649 -3.780 1.00 92.50 92 GLN A O 1
ATOM 732 N N . ILE A 1 93 ? 11.963 0.329 -3.311 1.00 92.12 93 ILE A N 1
ATOM 733 C CA . ILE A 1 93 ? 12.165 0.066 -1.877 1.00 92.12 93 ILE A CA 1
ATOM 734 C C . ILE A 1 93 ? 10.833 -0.275 -1.202 1.00 92.12 93 ILE A C 1
ATOM 736 O O . ILE A 1 93 ? 10.697 -1.363 -0.645 1.00 92.12 93 ILE A O 1
ATOM 740 N N . TYR A 1 94 ? 9.830 0.602 -1.326 1.00 94.88 94 TYR A N 1
ATOM 741 C CA . TYR A 1 94 ? 8.525 0.373 -0.703 1.00 94.88 94 TYR A CA 1
ATOM 742 C C . TYR A 1 94 ? 7.804 -0.844 -1.293 1.00 94.88 94 TYR A C 1
ATOM 744 O O . TYR A 1 94 ? 7.114 -1.535 -0.553 1.00 94.88 94 TYR A O 1
ATOM 752 N N . MET A 1 95 ? 7.934 -1.130 -2.598 1.00 95.38 95 MET A N 1
ATOM 753 C CA . MET A 1 95 ? 7.247 -2.280 -3.203 1.00 95.38 95 MET A CA 1
ATOM 754 C C . MET A 1 95 ? 7.772 -3.602 -2.647 1.00 95.38 95 MET A C 1
ATOM 756 O O . MET A 1 95 ? 6.980 -4.463 -2.267 1.00 95.38 95 MET A O 1
ATOM 760 N N . LEU A 1 96 ? 9.097 -3.769 -2.615 1.00 92.81 96 LEU A N 1
ATOM 761 C CA . LEU A 1 96 ? 9.717 -5.015 -2.168 1.00 92.81 96 LEU A CA 1
ATOM 762 C C . LEU A 1 96 ? 9.471 -5.238 -0.671 1.00 92.81 96 LEU A C 1
ATOM 764 O O . LEU A 1 96 ? 9.029 -6.319 -0.290 1.00 92.81 96 LEU A O 1
ATOM 768 N N . GLU A 1 97 ? 9.623 -4.195 0.149 1.00 93.12 97 GLU A N 1
ATOM 769 C CA . GLU A 1 97 ? 9.299 -4.253 1.580 1.00 9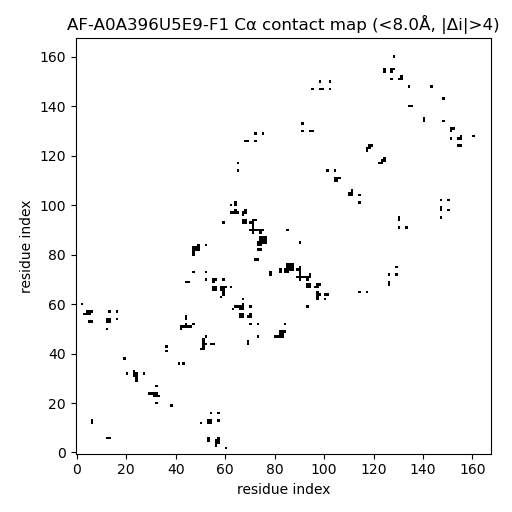3.12 97 GLU A CA 1
ATOM 770 C C . GLU A 1 97 ? 7.819 -4.593 1.815 1.00 93.12 97 GLU A C 1
ATOM 772 O O . GLU A 1 97 ? 7.489 -5.435 2.651 1.00 93.12 97 GLU A O 1
ATOM 777 N N . ALA A 1 98 ? 6.903 -4.010 1.034 1.00 95.38 98 ALA A N 1
ATOM 778 C CA . AL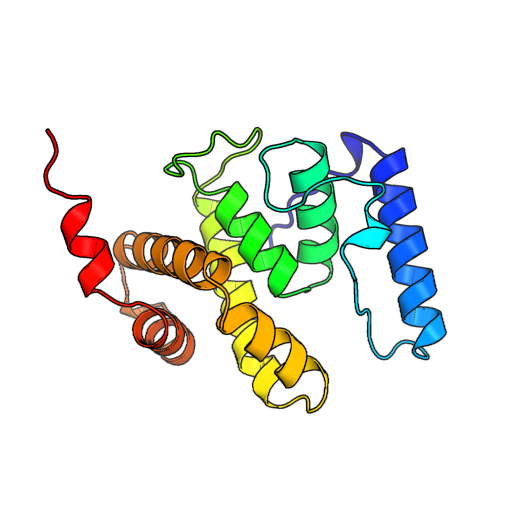A A 1 98 ? 5.482 -4.310 1.167 1.00 95.38 98 ALA A CA 1
ATOM 779 C C . ALA A 1 98 ? 5.150 -5.777 0.891 1.00 95.38 98 ALA A C 1
ATOM 781 O O . ALA A 1 98 ? 4.288 -6.350 1.561 1.00 95.38 98 ALA A O 1
ATOM 782 N N . ILE A 1 99 ? 5.809 -6.374 -0.104 1.00 95.19 99 ILE A N 1
ATOM 783 C CA . ILE A 1 99 ? 5.628 -7.783 -0.451 1.00 95.19 99 ILE A CA 1
ATOM 784 C C . ILE A 1 99 ? 6.172 -8.674 0.667 1.00 95.19 99 ILE A C 1
ATOM 786 O O . ILE A 1 99 ? 5.468 -9.588 1.092 1.00 95.19 99 ILE A O 1
ATOM 790 N N . GLU A 1 100 ? 7.358 -8.380 1.201 1.00 93.50 100 GLU A N 1
ATOM 791 C CA . GLU A 1 100 ? 7.922 -9.114 2.342 1.00 93.50 100 GLU A CA 1
ATOM 792 C C . GLU A 1 100 ? 6.990 -9.073 3.561 1.00 93.50 100 GLU A C 1
ATOM 794 O O . GLU A 1 100 ? 6.689 -10.107 4.165 1.00 93.50 100 GLU A O 1
ATOM 799 N N . VAL A 1 101 ? 6.458 -7.894 3.898 1.00 92.75 101 VAL A N 1
ATOM 800 C CA . VAL A 1 101 ? 5.488 -7.744 4.993 1.00 92.75 101 VAL A CA 1
ATOM 801 C C . VAL A 1 101 ? 4.202 -8.521 4.701 1.00 92.75 101 VAL A C 1
ATOM 803 O O . VAL A 1 101 ? 3.690 -9.210 5.584 1.00 92.75 101 VAL A O 1
ATOM 806 N N . ALA A 1 102 ? 3.689 -8.480 3.468 1.00 93.38 102 ALA A N 1
ATOM 807 C CA . ALA A 1 102 ? 2.486 -9.219 3.089 1.00 93.38 102 ALA A CA 1
ATOM 808 C C . ALA A 1 102 ? 2.670 -10.746 3.174 1.00 93.38 102 ALA A C 1
ATOM 810 O O . ALA A 1 102 ? 1.759 -11.438 3.633 1.00 93.38 102 ALA A O 1
ATOM 811 N N . ILE A 1 103 ? 3.837 -11.267 2.779 1.00 92.44 103 ILE A N 1
ATOM 812 C CA . ILE A 1 103 ? 4.193 -12.687 2.925 1.00 92.44 103 ILE A CA 1
ATOM 813 C C . ILE A 1 103 ? 4.200 -13.073 4.409 1.00 92.44 103 ILE A C 1
ATOM 815 O O . ILE A 1 103 ? 3.578 -14.062 4.796 1.00 92.44 103 ILE A O 1
ATOM 819 N N . ASN A 1 104 ? 4.832 -12.262 5.262 1.00 90.19 104 ASN A N 1
ATOM 820 C CA . ASN A 1 104 ? 4.917 -12.532 6.699 1.00 90.19 104 ASN A CA 1
ATOM 821 C C . ASN A 1 104 ? 3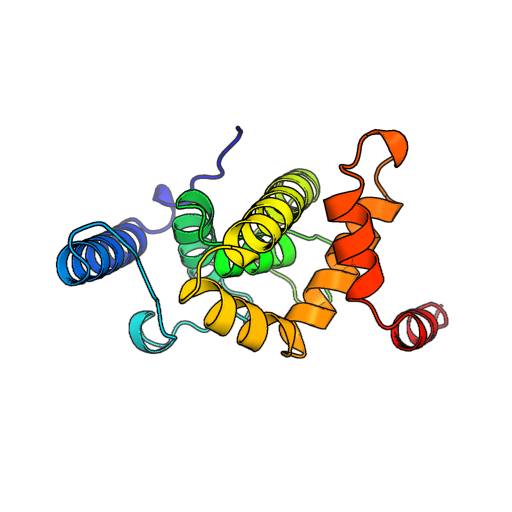.553 -12.472 7.407 1.00 90.19 104 ASN A C 1
ATOM 823 O O . ASN A 1 104 ? 3.290 -13.251 8.325 1.00 90.19 104 ASN A O 1
ATOM 827 N N . LEU A 1 105 ? 2.645 -11.605 6.956 1.00 89.19 105 LEU A N 1
ATOM 828 C CA . LEU A 1 105 ? 1.289 -11.510 7.506 1.00 89.19 105 LEU A CA 1
ATOM 829 C C . LEU A 1 105 ? 0.406 -12.719 7.185 1.00 89.19 105 LEU A C 1
ATOM 831 O O . LEU A 1 105 ? -0.646 -12.876 7.803 1.00 89.19 105 LEU A O 1
ATOM 835 N N . HIS A 1 106 ? 0.831 -13.621 6.296 1.00 83.81 106 HIS A N 1
ATOM 836 C CA . HIS A 1 106 ? 0.128 -14.882 6.062 1.00 83.81 106 HIS A CA 1
ATOM 837 C C . HIS A 1 106 ? -0.006 -15.736 7.338 1.00 83.81 106 HIS A C 1
ATOM 839 O O . HIS A 1 106 ? -0.946 -16.525 7.466 1.00 83.81 106 HIS A O 1
ATOM 845 N N . PHE A 1 107 ? 0.911 -15.578 8.296 1.00 85.38 107 PHE A N 1
ATOM 846 C CA . PHE A 1 107 ? 0.887 -16.310 9.563 1.00 85.38 107 PHE A CA 1
ATOM 847 C C . PHE A 1 107 ? -0.027 -15.672 10.623 1.00 85.38 107 PHE A C 1
ATOM 849 O O . PHE A 1 107 ? -0.367 -16.333 11.609 1.00 85.38 107 PHE A O 1
ATOM 856 N N . ASP A 1 108 ? -0.479 -14.431 10.418 1.00 86.81 108 ASP A N 1
ATOM 857 C CA . ASP A 1 108 ? -1.452 -13.772 11.287 1.00 86.81 108 ASP A CA 1
ATOM 858 C C . ASP A 1 108 ? -2.881 -14.128 10.853 1.00 86.81 108 ASP A C 1
ATOM 860 O O . ASP A 1 108 ? -3.311 -13.838 9.738 1.00 86.81 108 ASP A O 1
ATOM 864 N N . LYS A 1 109 ? -3.652 -14.759 11.746 1.00 84.88 109 LYS A N 1
ATOM 865 C CA . LYS A 1 109 ? -4.994 -15.270 11.417 1.00 84.88 109 LYS A CA 1
ATOM 866 C C . LYS A 1 109 ? -5.971 -14.185 10.967 1.00 84.88 109 LYS A C 1
ATOM 868 O O . LYS A 1 109 ? -6.857 -14.494 10.179 1.00 84.88 109 LYS A O 1
ATOM 873 N N . ILE A 1 110 ? -5.841 -12.970 11.492 1.00 81.62 110 ILE A N 1
ATOM 874 C CA . ILE A 1 110 ? -6.802 -11.883 11.296 1.00 81.62 110 ILE A CA 1
ATOM 875 C C . ILE A 1 110 ? -6.347 -11.002 10.135 1.00 81.62 110 ILE A C 1
ATOM 877 O O . ILE A 1 110 ? -7.140 -10.695 9.248 1.00 81.62 110 ILE A O 1
ATOM 881 N N . ALA A 1 111 ? -5.064 -10.637 10.094 1.00 83.81 111 ALA A N 1
ATOM 882 C CA . ALA A 1 111 ? -4.526 -9.832 9.003 1.00 83.81 111 ALA A CA 1
ATOM 883 C C . ALA A 1 111 ? -4.545 -10.591 7.668 1.00 83.81 111 ALA A C 1
ATOM 885 O O . ALA A 1 111 ? -4.781 -9.980 6.626 1.00 83.81 111 ALA A O 1
ATOM 886 N N . ARG A 1 112 ? -4.377 -11.923 7.685 1.00 87.56 112 ARG A N 1
ATOM 887 C CA . ARG A 1 112 ? -4.417 -12.752 6.473 1.00 87.56 112 ARG A CA 1
ATOM 888 C C . ARG A 1 112 ? -5.716 -12.601 5.688 1.00 87.56 112 ARG A C 1
ATOM 890 O O . ARG A 1 112 ? -5.650 -12.584 4.466 1.00 87.56 112 ARG A O 1
ATOM 897 N N . GLU A 1 113 ? -6.873 -12.506 6.344 1.00 88.12 113 GLU A N 1
ATOM 898 C CA . GLU A 1 113 ? -8.159 -12.361 5.641 1.00 88.12 113 GLU A CA 1
ATOM 899 C C . GLU A 1 113 ? -8.227 -11.022 4.896 1.00 88.12 113 GLU A C 1
ATOM 901 O O . GLU A 1 113 ? -8.498 -10.998 3.700 1.00 88.12 113 GLU A O 1
ATOM 906 N N . MET A 1 114 ? -7.844 -9.925 5.555 1.00 86.69 114 MET A N 1
ATOM 907 C CA . MET A 1 114 ? -7.781 -8.602 4.923 1.00 86.69 114 MET A CA 1
ATOM 908 C C . MET A 1 114 ? -6.782 -8.559 3.759 1.00 86.69 114 MET A C 1
ATOM 910 O O . MET A 1 114 ? -7.059 -7.975 2.710 1.00 86.69 114 MET A O 1
ATOM 914 N N . VAL A 1 115 ? -5.608 -9.167 3.938 1.00 89.06 115 VAL A N 1
ATOM 915 C CA . VAL A 1 115 ? -4.592 -9.241 2.885 1.00 89.06 115 VAL A CA 1
ATOM 916 C C . VAL A 1 115 ? -5.095 -10.095 1.717 1.00 89.06 115 VAL A C 1
ATOM 918 O O . VAL A 1 115 ? -4.924 -9.691 0.570 1.00 89.06 115 VAL A O 1
ATOM 921 N N . ALA A 1 116 ? -5.761 -11.222 1.978 1.00 90.25 116 ALA A N 1
ATOM 922 C CA . ALA A 1 116 ? -6.338 -12.079 0.943 1.00 90.25 116 ALA A CA 1
ATOM 923 C C . ALA A 1 116 ? -7.443 -11.362 0.149 1.00 90.25 116 ALA A C 1
ATOM 925 O O . ALA A 1 116 ? -7.450 -11.419 -1.083 1.00 90.25 116 ALA A O 1
ATOM 926 N N . ASP A 1 117 ? -8.322 -10.623 0.831 1.00 90.44 117 ASP A N 1
ATOM 927 C CA . ASP A 1 117 ? -9.353 -9.807 0.186 1.00 90.44 117 ASP A CA 1
ATOM 928 C C . ASP A 1 117 ? -8.721 -8.768 -0.745 1.00 90.44 117 ASP A C 1
ATOM 930 O O . ASP A 1 117 ? -9.116 -8.645 -1.908 1.00 90.44 117 ASP A O 1
ATOM 934 N N . PHE A 1 118 ? -7.676 -8.073 -0.286 1.00 91.31 118 PHE A N 1
ATOM 935 C CA . PHE A 1 118 ? -6.930 -7.145 -1.132 1.00 91.31 118 PHE A CA 1
ATOM 936 C C . PHE A 1 118 ? -6.257 -7.852 -2.318 1.00 91.31 118 PHE A C 1
ATOM 938 O O . PHE A 1 118 ? -6.365 -7.369 -3.446 1.00 91.31 118 PHE A O 1
ATOM 945 N N . GLN A 1 119 ? -5.633 -9.013 -2.108 1.00 92.62 119 GLN A N 1
ATOM 946 C CA . GLN A 1 119 ? -4.966 -9.799 -3.156 1.00 92.62 119 GLN A CA 1
ATOM 947 C C . GLN A 1 119 ? -5.920 -10.317 -4.242 1.00 92.62 119 GLN A C 1
ATOM 949 O O . GLN A 1 119 ? -5.515 -10.519 -5.391 1.00 92.62 119 GLN A O 1
ATOM 954 N N . SER A 1 120 ? -7.198 -10.501 -3.903 1.00 91.50 120 SER A N 1
ATOM 955 C CA . SER A 1 120 ? -8.251 -10.859 -4.861 1.00 91.50 120 SER A CA 1
ATOM 956 C C . SER A 1 120 ? -8.682 -9.688 -5.756 1.00 91.50 120 SER A C 1
ATOM 958 O O . SER A 1 120 ? -9.327 -9.888 -6.788 1.00 91.50 120 SER A O 1
ATOM 960 N N . SER A 1 121 ? -8.328 -8.454 -5.384 1.00 92.31 121 SER A N 1
ATOM 961 C CA . SER A 1 121 ? -8.759 -7.256 -6.094 1.00 92.31 121 SER A CA 1
ATOM 962 C C . SER A 1 121 ? -8.005 -7.052 -7.410 1.00 92.31 121 SER A C 1
ATOM 964 O O . SER A 1 121 ? -6.824 -7.373 -7.557 1.00 92.31 121 SER A O 1
ATOM 966 N N . ARG A 1 122 ? -8.679 -6.417 -8.375 1.00 91.50 122 ARG A N 1
ATOM 967 C CA . ARG A 1 122 ? -8.044 -5.965 -9.622 1.00 91.50 122 ARG A CA 1
ATOM 968 C C . ARG A 1 122 ? -6.902 -4.977 -9.363 1.00 91.50 122 ARG A C 1
ATOM 970 O O . ARG A 1 122 ? -5.899 -5.021 -10.065 1.00 91.50 122 ARG A O 1
ATOM 977 N N . GLU A 1 123 ? -7.061 -4.105 -8.368 1.00 91.88 123 GLU A N 1
ATOM 978 C CA . GLU A 1 123 ? -6.037 -3.132 -7.976 1.00 91.88 123 GLU A CA 1
ATOM 979 C C . GLU A 1 123 ? -4.723 -3.834 -7.632 1.00 91.88 123 GLU A C 1
ATOM 981 O O . GLU A 1 123 ? -3.674 -3.474 -8.158 1.00 91.88 123 GLU A O 1
ATOM 986 N N . PHE A 1 124 ? -4.784 -4.878 -6.806 1.00 94.44 124 PHE A N 1
ATOM 987 C CA . PHE A 1 124 ? -3.599 -5.641 -6.443 1.00 94.44 124 PHE A CA 1
ATOM 988 C C . PHE A 1 124 ? -2.917 -6.264 -7.667 1.00 94.44 124 PHE A C 1
ATOM 990 O O . PHE A 1 124 ? -1.698 -6.197 -7.791 1.00 94.44 124 PHE A O 1
ATOM 997 N N . LYS A 1 125 ? -3.684 -6.809 -8.617 1.00 93.06 125 LYS A N 1
ATOM 998 C CA . LYS A 1 125 ? -3.122 -7.368 -9.858 1.00 93.06 125 LYS A CA 1
ATOM 999 C C . LYS A 1 125 ? -2.410 -6.311 -10.706 1.00 93.06 125 LYS A C 1
ATOM 1001 O O . LYS A 1 125 ? -1.332 -6.579 -11.227 1.00 93.06 125 LYS A O 1
ATOM 1006 N N . GLU A 1 126 ? -2.960 -5.100 -10.793 1.00 91.50 126 GLU A N 1
ATOM 1007 C CA . GLU A 1 126 ? -2.305 -3.967 -11.463 1.00 91.50 126 GLU A CA 1
ATOM 1008 C C . GLU A 1 126 ? -1.007 -3.551 -10.743 1.00 91.50 126 GLU A C 1
ATOM 1010 O O . GLU A 1 126 ? 0.005 -3.295 -11.395 1.00 91.50 126 GLU A O 1
ATOM 1015 N N . ILE A 1 127 ? -0.995 -3.559 -9.407 1.00 94.50 127 ILE A N 1
ATOM 1016 C CA . ILE A 1 127 ? 0.208 -3.301 -8.601 1.00 94.50 127 ILE A CA 1
ATOM 1017 C C . ILE A 1 127 ? 1.271 -4.388 -8.825 1.00 94.50 127 ILE A C 1
ATOM 1019 O O . ILE A 1 127 ? 2.451 -4.069 -8.953 1.00 94.50 127 ILE A O 1
ATOM 1023 N N . MET A 1 128 ? 0.886 -5.662 -8.922 1.00 95.19 128 MET A N 1
ATOM 1024 C CA . MET A 1 128 ? 1.836 -6.754 -9.167 1.00 95.19 128 MET A CA 1
ATOM 1025 C C . MET A 1 128 ? 2.479 -6.681 -10.555 1.00 95.19 128 MET A C 1
ATOM 1027 O O . MET A 1 128 ? 3.649 -7.026 -10.695 1.00 95.19 128 MET A O 1
ATOM 1031 N N . LEU A 1 129 ? 1.782 -6.150 -11.567 1.00 92.25 129 LEU A N 1
ATOM 1032 C CA . LEU A 1 129 ? 2.404 -5.848 -12.863 1.00 92.25 129 LEU A CA 1
ATOM 1033 C C . LEU A 1 129 ? 3.513 -4.793 -12.733 1.00 92.25 129 LEU A C 1
ATOM 1035 O O . LEU A 1 129 ? 4.564 -4.932 -13.354 1.00 92.25 129 LEU A O 1
ATOM 1039 N N . ILE A 1 130 ? 3.311 -3.774 -11.890 1.00 92.75 130 ILE A N 1
ATOM 1040 C CA . ILE A 1 130 ? 4.353 -2.783 -11.577 1.00 92.75 130 ILE A CA 1
ATOM 1041 C C . ILE A 1 130 ? 5.513 -3.449 -10.830 1.00 92.75 130 ILE A C 1
ATOM 1043 O O . ILE A 1 130 ? 6.669 -3.202 -11.162 1.00 92.75 130 ILE A O 1
ATOM 1047 N N . ALA A 1 131 ? 5.227 -4.315 -9.854 1.00 93.75 131 ALA A N 1
ATOM 1048 C CA . ALA A 1 131 ? 6.259 -5.051 -9.124 1.00 93.75 131 ALA A CA 1
ATOM 1049 C C . ALA A 1 131 ? 7.119 -5.911 -10.065 1.00 93.75 131 ALA A C 1
ATOM 1051 O O . ALA A 1 131 ? 8.342 -5.895 -9.965 1.00 93.75 131 ALA A O 1
ATOM 1052 N N . HIS A 1 132 ? 6.506 -6.590 -11.034 1.00 91.62 132 HIS A N 1
ATOM 1053 C CA . HIS A 1 132 ? 7.236 -7.321 -12.069 1.00 91.62 132 HIS A CA 1
ATOM 1054 C C . HIS A 1 132 ? 8.091 -6.414 -12.940 1.00 91.62 132 HIS A C 1
ATOM 1056 O O . HIS A 1 132 ? 9.235 -6.745 -13.224 1.00 91.62 132 HIS A O 1
ATOM 1062 N N . GLU A 1 133 ? 7.574 -5.256 -13.347 1.00 91.25 133 GLU A N 1
ATOM 1063 C CA . GLU A 1 133 ? 8.365 -4.300 -14.118 1.00 91.25 133 GLU A CA 1
ATOM 1064 C C . GLU A 1 133 ? 9.561 -3.759 -13.316 1.00 91.25 133 GLU A C 1
ATOM 1066 O O . GLU A 1 133 ? 10.637 -3.557 -13.879 1.00 91.25 133 GLU A O 1
ATOM 1071 N N . ILE A 1 134 ? 9.403 -3.554 -12.004 1.00 90.44 134 ILE A N 1
ATOM 1072 C CA . ILE A 1 134 ? 10.509 -3.213 -11.100 1.00 90.44 134 ILE A CA 1
ATOM 1073 C C . ILE A 1 134 ? 11.555 -4.329 -11.124 1.00 90.44 134 ILE A C 1
ATOM 1075 O O . ILE A 1 134 ? 12.727 -4.044 -11.356 1.00 90.44 134 ILE A O 1
ATOM 1079 N N . VAL A 1 135 ? 11.140 -5.583 -10.940 1.00 89.06 135 VAL A N 1
ATOM 1080 C CA . VAL A 1 135 ? 12.038 -6.745 -10.942 1.00 89.06 135 VAL A CA 1
ATOM 1081 C C . VAL A 1 135 ? 12.773 -6.910 -12.273 1.00 89.06 135 VAL A C 1
ATOM 1083 O O . VAL A 1 135 ? 13.992 -7.052 -12.264 1.00 89.06 135 VAL A O 1
ATOM 1086 N N . ASP A 1 136 ? 12.073 -6.813 -13.405 1.00 86.31 136 ASP A N 1
ATOM 1087 C CA . ASP A 1 136 ? 12.661 -6.906 -14.750 1.00 86.31 136 ASP A CA 1
ATOM 1088 C C . ASP A 1 136 ? 13.751 -5.851 -14.992 1.00 86.31 136 ASP A C 1
ATOM 1090 O O . ASP A 1 136 ? 14.683 -6.065 -15.770 1.00 86.31 136 ASP A O 1
ATOM 1094 N N . ARG A 1 137 ? 13.618 -4.681 -14.358 1.00 84.00 137 ARG A N 1
ATOM 1095 C CA . ARG A 1 137 ? 14.553 -3.557 -14.488 1.00 84.00 137 ARG A CA 1
ATOM 1096 C C . ARG A 1 137 ? 15.717 -3.626 -13.501 1.00 84.00 137 ARG A C 1
ATOM 1098 O O . ARG A 1 137 ? 16.696 -2.902 -13.686 1.00 84.00 137 ARG A O 1
ATOM 1105 N N . ILE A 1 138 ? 1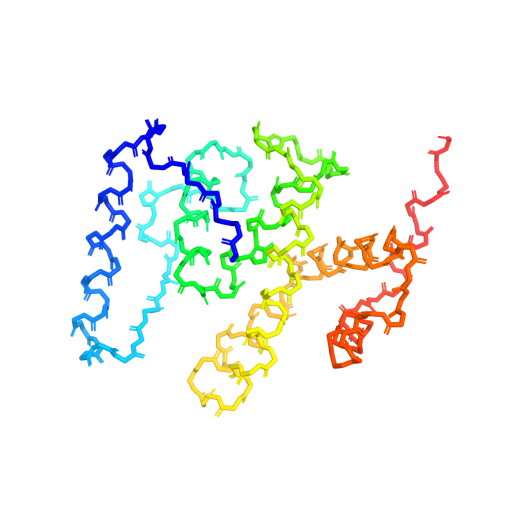5.640 -4.462 -12.466 1.00 78.19 138 ILE A N 1
ATOM 1106 C CA . ILE A 1 138 ? 16.757 -4.676 -11.545 1.00 78.19 138 ILE A CA 1
ATOM 1107 C C . ILE A 1 138 ? 17.817 -5.506 -12.275 1.00 78.19 138 ILE A C 1
ATOM 1109 O O . ILE A 1 138 ? 17.572 -6.625 -12.712 1.00 78.19 138 ILE A O 1
ATOM 11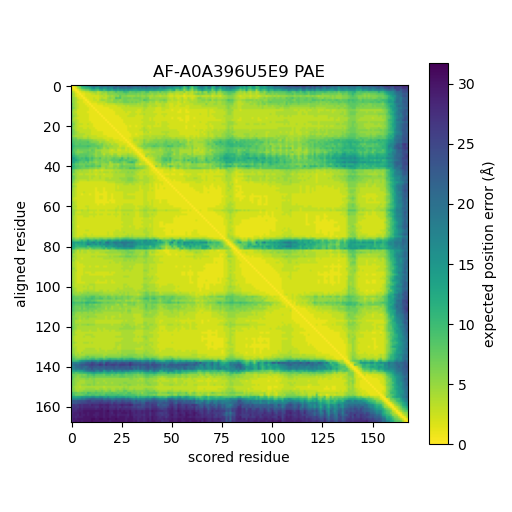13 N N . ALA A 1 139 ? 19.025 -4.948 -12.392 1.00 54.59 139 ALA A N 1
ATOM 1114 C CA . ALA A 1 139 ? 20.103 -5.500 -13.216 1.00 54.59 139 ALA A CA 1
ATOM 1115 C C . ALA A 1 139 ? 20.585 -6.903 -12.796 1.00 54.59 139 ALA A C 1
ATOM 1117 O O . ALA A 1 139 ? 21.302 -7.545 -13.562 1.00 54.59 139 ALA A O 1
ATOM 1118 N N . VAL A 1 140 ? 20.227 -7.371 -11.594 1.00 63.94 140 VAL A N 1
ATOM 1119 C CA . VAL A 1 140 ? 20.630 -8.684 -11.082 1.00 63.94 140 VAL A CA 1
ATOM 1120 C C . VAL A 1 140 ? 19.479 -9.332 -10.290 1.00 63.94 140 VAL A C 1
ATOM 1122 O O . VAL A 1 140 ? 19.336 -9.060 -9.095 1.00 63.94 140 VAL A O 1
ATOM 1125 N N . PRO A 1 141 ? 18.675 -10.204 -10.928 1.00 56.88 141 PRO A N 1
ATOM 1126 C CA . PRO A 1 141 ? 17.597 -10.959 -10.277 1.00 56.88 141 PRO A CA 1
ATOM 1127 C C . PRO A 1 141 ? 18.061 -11.809 -9.083 1.00 56.88 141 PRO A C 1
ATOM 1129 O O . PRO A 1 141 ? 17.291 -12.056 -8.163 1.00 56.88 141 PRO A O 1
ATOM 1132 N N . GLU A 1 142 ? 19.337 -12.208 -9.062 1.00 60.81 142 GLU A N 1
ATOM 1133 C CA . GLU A 1 142 ? 19.957 -13.042 -8.017 1.00 60.81 142 GLU A CA 1
ATOM 1134 C C . GLU A 1 142 ? 20.054 -12.345 -6.644 1.00 60.81 142 GLU A C 1
ATOM 1136 O O . GLU A 1 142 ? 20.362 -12.995 -5.649 1.00 60.81 142 GLU A O 1
ATOM 1141 N N . HIS A 1 143 ? 19.778 -11.037 -6.572 1.00 73.50 143 HIS A N 1
ATOM 1142 C CA . HIS A 1 143 ? 19.729 -10.276 -5.317 1.00 73.50 143 HIS A CA 1
ATOM 1143 C C . HIS A 1 143 ? 18.309 -10.066 -4.777 1.00 73.50 143 HIS A C 1
ATOM 1145 O O . HIS A 1 143 ? 18.133 -9.349 -3.792 1.00 73.50 143 HIS A O 1
ATOM 1151 N N . ILE A 1 144 ? 17.296 -10.655 -5.412 1.00 80.31 144 ILE A N 1
ATOM 1152 C CA . ILE A 1 144 ? 15.914 -10.597 -4.937 1.00 80.31 144 ILE A CA 1
ATOM 1153 C C . ILE A 1 144 ? 15.638 -11.860 -4.123 1.00 80.31 144 ILE A C 1
ATOM 1155 O O . ILE A 1 144 ? 15.983 -12.966 -4.538 1.00 80.31 144 ILE A O 1
ATOM 1159 N N . CYS A 1 145 ? 15.009 -11.692 -2.959 1.00 85.56 145 CYS A N 1
ATOM 1160 C CA . CYS A 1 145 ? 14.529 -12.802 -2.142 1.00 85.56 145 CYS A CA 1
ATOM 1161 C C . CYS A 1 145 ? 13.641 -13.736 -2.999 1.00 85.56 145 CYS A C 1
ATOM 1163 O O . CYS A 1 145 ? 12.679 -13.251 -3.607 1.00 85.56 145 CYS A O 1
ATOM 1165 N N . PRO A 1 146 ? 13.944 -15.048 -3.084 1.00 88.06 146 PRO A N 1
ATOM 1166 C CA . PRO A 1 146 ? 13.186 -15.984 -3.917 1.00 88.06 146 PRO A CA 1
ATOM 1167 C C . PRO A 1 146 ? 11.686 -15.969 -3.620 1.00 88.06 146 PRO A C 1
ATOM 1169 O O . PRO A 1 146 ? 10.878 -15.952 -4.542 1.00 88.06 146 PRO A O 1
ATOM 1172 N N . GLU A 1 147 ? 11.313 -15.876 -2.346 1.00 90.31 147 GLU A N 1
ATOM 1173 C CA . GLU A 1 147 ? 9.928 -15.824 -1.888 1.00 90.31 147 GLU A CA 1
ATOM 1174 C C . GLU A 1 147 ? 9.195 -14.584 -2.420 1.00 90.31 147 GLU A C 1
ATOM 1176 O O . GLU A 1 147 ? 8.035 -14.671 -2.821 1.00 90.31 147 GLU A O 1
ATOM 1181 N N . VAL A 1 148 ? 9.877 -13.435 -2.488 1.00 90.12 148 VAL A N 1
ATOM 1182 C CA . VAL A 1 148 ? 9.338 -12.203 -3.087 1.00 90.12 148 VAL A CA 1
ATOM 1183 C C . VAL A 1 148 ? 9.153 -12.378 -4.593 1.00 90.12 148 VAL A C 1
ATOM 1185 O O . VAL A 1 148 ? 8.110 -12.009 -5.135 1.00 90.12 148 VAL A O 1
ATOM 1188 N N . TYR A 1 149 ? 10.137 -12.966 -5.276 1.00 89.19 149 TYR A N 1
ATOM 1189 C CA . TYR A 1 149 ? 10.067 -13.209 -6.716 1.00 89.19 149 TYR A CA 1
ATOM 1190 C C . TYR A 1 149 ? 8.925 -14.170 -7.085 1.00 89.19 149 TYR A C 1
ATOM 1192 O O . TYR A 1 149 ? 8.106 -13.867 -7.956 1.00 89.19 149 TYR A O 1
ATOM 1200 N N . GLU A 1 150 ? 8.821 -15.298 -6.379 1.00 90.88 150 GLU A N 1
ATOM 1201 C CA . GLU A 1 150 ? 7.746 -16.279 -6.546 1.00 90.88 150 GLU A CA 1
ATOM 1202 C C . GLU A 1 150 ? 6.376 -15.672 -6.243 1.00 90.88 150 GLU A C 1
ATOM 1204 O O . GLU A 1 150 ? 5.418 -15.907 -6.985 1.00 90.88 150 GLU A O 1
ATOM 1209 N N . PHE A 1 151 ? 6.280 -14.843 -5.199 1.00 92.12 151 PHE A N 1
ATOM 1210 C CA . PHE A 1 151 ? 5.049 -14.142 -4.861 1.00 92.12 151 PHE A CA 1
ATOM 1211 C C . PHE A 1 151 ? 4.580 -13.227 -5.998 1.00 92.12 151 PHE A C 1
ATOM 1213 O O . PHE A 1 151 ? 3.392 -13.229 -6.328 1.00 92.12 151 PHE A O 1
ATOM 1220 N N . ILE A 1 152 ? 5.489 -12.470 -6.623 1.00 91.75 152 ILE A N 1
ATOM 1221 C CA . ILE A 1 152 ? 5.166 -11.594 -7.758 1.00 91.75 152 ILE A CA 1
ATOM 1222 C C . ILE A 1 152 ? 4.663 -12.432 -8.937 1.00 91.75 152 ILE A C 1
ATOM 1224 O O . ILE A 1 152 ? 3.561 -12.194 -9.434 1.00 91.75 152 ILE A O 1
ATOM 1228 N N . LEU A 1 153 ? 5.426 -13.447 -9.354 1.00 89.12 153 LEU A N 1
ATOM 1229 C CA . LEU A 1 153 ? 5.074 -14.281 -10.506 1.00 89.12 153 LEU A CA 1
ATOM 1230 C C . LEU A 1 153 ? 3.762 -15.044 -10.309 1.00 89.12 153 LEU A C 1
ATOM 1232 O O . LEU A 1 153 ? 2.930 -15.077 -11.214 1.00 89.12 153 LEU A O 1
ATOM 1236 N N . GLY A 1 154 ? 3.540 -15.611 -9.121 1.00 88.88 154 GLY A N 1
ATOM 1237 C CA . GLY A 1 154 ? 2.311 -16.334 -8.793 1.00 88.88 154 GLY A CA 1
ATOM 1238 C C . GLY A 1 154 ? 1.064 -15.447 -8.783 1.00 88.88 154 GLY A C 1
ATOM 1239 O O . GLY A 1 154 ? -0.058 -15.950 -8.850 1.00 88.88 154 GLY A O 1
ATOM 1240 N N . ASN A 1 155 ? 1.240 -14.125 -8.721 1.00 88.31 155 ASN A N 1
ATOM 1241 C CA . ASN A 1 155 ? 0.146 -13.169 -8.669 1.00 88.31 155 ASN A CA 1
ATOM 1242 C C . ASN A 1 155 ? -0.118 -12.421 -9.974 1.00 88.31 155 ASN A C 1
ATOM 1244 O O . ASN A 1 155 ? -1.058 -11.619 -10.000 1.00 88.31 155 ASN A O 1
ATOM 1248 N N . ILE A 1 156 ? 0.620 -12.716 -11.042 1.00 85.06 156 ILE A N 1
ATOM 1249 C CA . ILE A 1 156 ? 0.453 -12.089 -12.352 1.00 85.06 156 ILE A CA 1
ATOM 1250 C C . ILE A 1 156 ? -0.156 -13.084 -13.327 1.00 85.06 156 ILE A C 1
ATOM 1252 O O . ILE A 1 156 ? 0.328 -14.199 -13.494 1.00 85.06 156 ILE A O 1
ATOM 1256 N N . ASP A 1 157 ? -1.194 -12.643 -14.032 1.00 69.88 157 ASP A N 1
ATOM 1257 C CA . ASP A 1 157 ? -1.638 -13.323 -15.241 1.00 69.88 157 ASP A CA 1
ATOM 1258 C C . ASP A 1 157 ? -0.891 -12.723 -16.441 1.00 69.88 157 ASP A C 1
ATOM 1260 O O . ASP A 1 157 ? -1.228 -11.647 -16.947 1.00 69.88 157 ASP A O 1
ATOM 1264 N N . LEU A 1 158 ? 0.165 -13.408 -16.887 1.00 59.97 158 LEU A N 1
ATOM 1265 C CA . LEU A 1 158 ? 1.003 -12.966 -18.008 1.00 59.97 158 LEU A CA 1
ATOM 1266 C C . LEU A 1 158 ? 0.226 -12.863 -19.333 1.00 59.97 158 LEU A C 1
ATOM 1268 O O . LEU A 1 158 ? 0.696 -12.195 -20.256 1.00 59.97 158 LEU A O 1
ATOM 1272 N N . SER A 1 159 ? -0.978 -13.442 -19.433 1.00 54.81 159 SER A N 1
ATOM 1273 C CA . SER A 1 159 ? -1.848 -13.257 -20.601 1.00 54.81 159 SER A CA 1
ATOM 1274 C C . SER A 1 159 ? -2.316 -11.802 -20.771 1.00 54.81 159 SER A C 1
ATOM 1276 O O . SER A 1 159 ? -2.554 -11.368 -21.898 1.00 54.81 159 SER A O 1
ATOM 1278 N N . MET A 1 160 ? -2.350 -11.008 -19.691 1.00 50.03 160 MET A N 1
ATOM 1279 C CA . MET A 1 160 ? -2.702 -9.580 -19.727 1.00 50.03 160 MET A CA 1
ATOM 1280 C C . MET A 1 160 ? -1.520 -8.656 -20.072 1.00 50.03 160 MET A C 1
ATOM 1282 O O . MET A 1 160 ? -1.727 -7.536 -20.544 1.00 50.03 160 MET A O 1
ATOM 1286 N N . ALA A 1 161 ? -0.277 -9.109 -19.877 1.00 47.62 161 ALA A N 1
ATOM 1287 C CA . ALA A 1 161 ? 0.929 -8.308 -20.119 1.00 47.62 161 ALA A CA 1
ATOM 1288 C C . ALA A 1 161 ? 1.296 -8.191 -21.615 1.00 47.62 161 ALA A C 1
ATOM 1290 O O . ALA A 1 161 ? 1.974 -7.248 -22.029 1.00 47.62 161 ALA A O 1
ATOM 1291 N N . ILE A 1 162 ? 0.822 -9.122 -22.451 1.00 43.88 162 ILE A N 1
ATOM 1292 C CA . ILE A 1 162 ? 1.178 -9.207 -23.878 1.00 43.88 162 ILE A CA 1
ATOM 1293 C C . ILE A 1 162 ? 0.370 -8.214 -24.738 1.00 43.88 162 ILE A C 1
ATOM 1295 O O . ILE A 1 162 ? 0.845 -7.767 -25.781 1.00 43.88 162 ILE A O 1
ATOM 1299 N N . THR A 1 163 ? -0.801 -7.762 -24.282 1.00 39.00 163 THR A N 1
ATOM 1300 C CA . THR A 1 163 ? -1.652 -6.813 -25.028 1.00 39.00 163 THR A CA 1
ATOM 1301 C C . THR A 1 163 ? -1.196 -5.349 -24.982 1.00 39.00 163 THR A C 1
ATOM 1303 O O . THR A 1 163 ? -1.735 -4.530 -25.719 1.00 39.00 163 THR A O 1
ATOM 1306 N N . GLY A 1 164 ? -0.203 -4.995 -24.155 1.00 38.66 164 GLY A N 1
ATOM 1307 C CA . GLY A 1 164 ? 0.299 -3.617 -24.030 1.00 38.66 164 GLY A CA 1
ATOM 1308 C C . GLY A 1 164 ? 1.555 -3.292 -24.847 1.00 38.66 164 GLY A C 1
ATOM 1309 O O . GLY A 1 164 ? 1.886 -2.122 -25.003 1.00 38.66 164 GLY A O 1
ATOM 1310 N N . ARG A 1 165 ? 2.265 -4.299 -25.382 1.00 40.94 165 ARG A N 1
ATOM 1311 C CA . ARG A 1 165 ? 3.552 -4.108 -26.091 1.00 40.94 165 ARG A CA 1
ATOM 1312 C C . ARG A 1 165 ? 3.428 -3.980 -27.616 1.00 40.94 165 ARG A C 1
ATOM 1314 O O . ARG A 1 165 ? 4.432 -4.023 -28.316 1.00 40.94 165 ARG A O 1
ATOM 1321 N N . THR A 1 166 ? 2.216 -3.815 -28.147 1.00 33.09 166 THR A N 1
ATOM 1322 C CA . THR A 1 166 ? 1.965 -3.634 -29.590 1.00 33.09 166 THR A CA 1
ATOM 1323 C C . THR A 1 166 ? 1.132 -2.391 -29.887 1.00 33.09 166 THR A C 1
ATOM 1325 O O . THR A 1 166 ? 0.124 -2.474 -30.572 1.00 33.09 166 THR A O 1
ATOM 1328 N N . VAL A 1 167 ? 1.569 -1.212 -29.436 1.00 34.62 167 VAL A N 1
ATOM 1329 C CA . VAL A 1 167 ? 1.248 0.040 -30.144 1.00 34.62 167 VAL A CA 1
ATOM 1330 C C . VAL A 1 167 ? 2.439 1.004 -30.063 1.00 34.62 167 VAL A C 1
ATOM 1332 O O . VAL A 1 167 ? 2.623 1.657 -29.044 1.00 34.62 167 VAL A O 1
ATOM 1335 N N . GLN A 1 168 ? 3.165 1.054 -31.189 1.00 33.44 168 GLN A N 1
ATOM 1336 C CA . GLN A 1 168 ? 4.085 2.085 -31.714 1.00 33.44 168 GLN A CA 1
ATOM 1337 C C . GLN A 1 168 ? 5.352 2.448 -30.932 1.00 33.44 168 GLN A C 1
ATOM 1339 O O . GLN A 1 168 ? 5.271 3.140 -29.899 1.00 33.44 168 GLN A O 1
#